Protein AF-A0A6G3MNG9-F1 (afdb_monomer_lite)

Foldseek 3Di:
DDPPPDDPLCVPQKDKDKDWKAFPVPRPFIDIDIDIDRDDDWDQDDPVCVVVVVDPVNCVVDVPDDGDVVNRVCVVPDKDWAPPPPFDQGPVVNDTGTIID

InterPro domains:
  IPR028889 Ubiquitin specific protease UPS, catalytic domain [PS50235] (1-101)
  IPR038765 Papain-like cysteine peptidase superfamily [SSF54001] (6-100)

pLDDT: mean 84.37, std 14.71, range [39.97, 96.25]

Structure (mmCIF, N/CA/C/O backbone):
data_AF-A0A6G3MNG9-F1
#
_entry.id   AF-A0A6G3MNG9-F1
#
loop_
_atom_site.group_PDB
_atom_site.id
_atom_site.type_symbol
_atom_site.label_atom_id
_atom_site.label_alt_id
_atom_site.label_comp_id
_atom_site.label_asym_id
_atom_site.label_entity_id
_atom_site.label_seq_id
_atom_site.pdbx_PDB_ins_code
_atom_site.Cartn_x
_atom_site.Cartn_y
_atom_site.Cartn_z
_atom_site.occupancy
_atom_site.B_iso_or_equiv
_atom_site.auth_seq_id
_atom_site.auth_comp_id
_atom_site.auth_asym_id
_atom_site.auth_atom_id
_atom_site.pdbx_PDB_model_num
ATOM 1 N N . SER A 1 1 ? 8.116 -33.175 14.807 1.00 39.97 1 SER A N 1
ATOM 2 C CA . SER A 1 1 ? 8.331 -31.805 14.314 1.00 39.97 1 SER A CA 1
ATOM 3 C C . SER A 1 1 ? 7.407 -30.911 15.106 1.00 39.97 1 SER A C 1
ATOM 5 O O . SER A 1 1 ? 6.198 -31.013 14.946 1.00 39.97 1 SER A O 1
ATOM 7 N N . GLU A 1 2 ? 7.950 -30.154 16.055 1.00 43.22 2 GLU A N 1
ATOM 8 C CA . GLU A 1 2 ? 7.155 -29.214 16.846 1.00 43.22 2 GLU A CA 1
ATOM 9 C C . GLU A 1 2 ? 6.613 -28.130 15.916 1.00 43.22 2 GLU A C 1
ATOM 11 O O . GLU A 1 2 ? 7.368 -27.411 15.263 1.00 43.22 2 GLU A O 1
ATOM 16 N N . ILE A 1 3 ? 5.290 -28.070 15.808 1.00 51.59 3 ILE A N 1
ATOM 17 C CA . ILE A 1 3 ? 4.595 -26.949 15.190 1.00 51.59 3 ILE A CA 1
ATOM 18 C C . ILE A 1 3 ? 4.720 -25.820 16.208 1.00 51.59 3 ILE A C 1
ATOM 20 O O . ILE A 1 3 ? 4.092 -25.864 17.264 1.00 51.59 3 ILE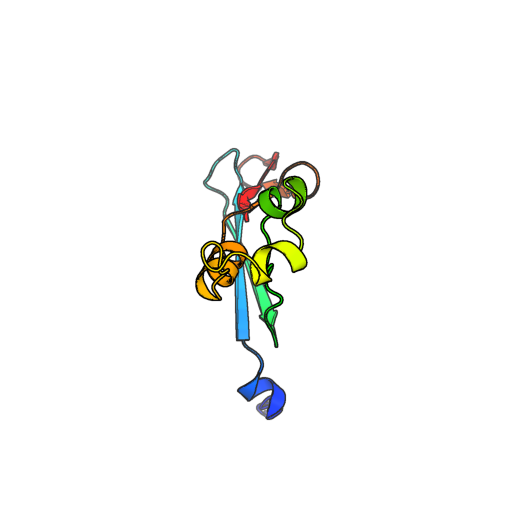 A O 1
ATOM 24 N N . ASN A 1 4 ? 5.599 -24.860 15.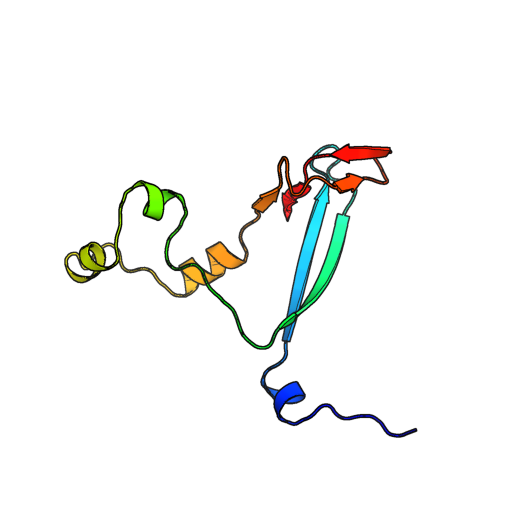928 1.00 51.59 4 ASN A N 1
ATOM 25 C CA . ASN A 1 4 ? 5.725 -23.647 16.721 1.00 51.59 4 ASN A CA 1
ATOM 26 C C . ASN A 1 4 ? 4.435 -22.837 16.534 1.00 51.59 4 ASN A C 1
ATOM 28 O O . ASN A 1 4 ? 4.295 -22.076 15.578 1.00 51.59 4 ASN A O 1
ATOM 32 N N . HIS A 1 5 ? 3.448 -23.086 17.392 1.00 57.81 5 HIS A N 1
ATOM 33 C CA . HIS A 1 5 ? 2.300 -22.209 17.525 1.00 57.81 5 HIS A CA 1
ATOM 34 C C . HIS A 1 5 ? 2.837 -20.900 18.100 1.00 57.81 5 HIS A C 1
ATOM 36 O O . HIS A 1 5 ? 3.302 -20.883 19.240 1.00 57.81 5 HIS A O 1
ATOM 42 N N . GLY A 1 6 ? 2.820 -19.836 17.290 1.00 72.19 6 GLY A N 1
ATOM 43 C CA . GLY A 1 6 ? 3.146 -18.487 17.746 1.00 72.19 6 GLY A CA 1
ATOM 44 C C . GLY A 1 6 ? 2.415 -18.169 19.051 1.00 72.19 6 GLY A C 1
ATOM 45 O O . GLY A 1 6 ? 1.367 -18.747 19.353 1.00 72.19 6 GLY A O 1
ATOM 46 N N . SER A 1 7 ? 2.999 -17.286 19.855 1.00 86.19 7 SER A N 1
ATOM 47 C CA . SER A 1 7 ? 2.432 -16.892 21.141 1.00 86.19 7 SER A CA 1
ATOM 48 C C . SER A 1 7 ? 0.975 -16.430 20.989 1.00 86.19 7 SER A C 1
ATOM 50 O O . SER A 1 7 ? 0.535 -16.049 19.905 1.00 86.19 7 SER A O 1
ATOM 52 N N . VAL A 1 8 ? 0.203 -16.408 22.084 1.00 88.06 8 VAL A N 1
ATOM 53 C CA . VAL A 1 8 ? -1.163 -15.841 22.052 1.00 88.06 8 VAL A CA 1
ATOM 54 C C . VAL A 1 8 ? -1.145 -14.426 21.467 1.00 88.06 8 VAL A C 1
ATOM 56 O O . VAL A 1 8 ? -2.040 -14.067 20.710 1.00 88.06 8 VAL A O 1
ATOM 59 N N . PHE A 1 9 ? -0.087 -13.664 21.753 1.00 87.75 9 PHE A N 1
ATOM 60 C CA . PHE A 1 9 ? 0.134 -12.353 21.162 1.00 87.75 9 PHE A CA 1
ATOM 61 C C . PHE A 1 9 ? 0.218 -12.421 19.628 1.00 87.75 9 PHE A C 1
ATOM 63 O O . PHE A 1 9 ? -0.512 -11.703 18.949 1.00 87.75 9 PHE A O 1
ATOM 70 N N . ASP A 1 10 ? 1.010 -13.352 19.094 1.00 86.31 10 ASP A N 1
ATOM 71 C CA . ASP A 1 10 ? 1.146 -13.578 17.650 1.00 86.31 10 ASP A CA 1
ATOM 72 C C . ASP A 1 10 ? -0.186 -13.970 17.000 1.00 86.31 10 ASP A C 1
ATOM 74 O O . ASP A 1 10 ? -0.540 -13.459 15.945 1.00 86.31 10 ASP A O 1
ATOM 78 N N . SER A 1 11 ? -0.971 -14.827 17.655 1.00 85.12 11 SER A N 1
ATOM 79 C CA . SER A 1 11 ? -2.253 -15.301 17.115 1.00 85.12 11 SER A CA 1
ATOM 80 C C . SER A 1 11 ? -3.391 -14.275 17.155 1.00 85.12 11 SER A C 1
ATOM 82 O O . SER A 1 11 ? -4.371 -14.428 16.429 1.00 85.12 11 SER A O 1
ATOM 84 N N . VAL A 1 12 ? -3.297 -13.276 18.038 1.00 89.62 12 VAL A N 1
ATOM 85 C CA . VAL A 1 12 ? -4.379 -12.313 18.300 1.00 89.62 12 VAL A CA 1
ATOM 86 C C . VAL A 1 12 ? -4.109 -10.967 17.640 1.00 89.62 12 VAL A C 1
ATOM 88 O O . VAL A 1 12 ? -5.046 -10.350 17.141 1.00 89.62 12 VAL A O 1
ATO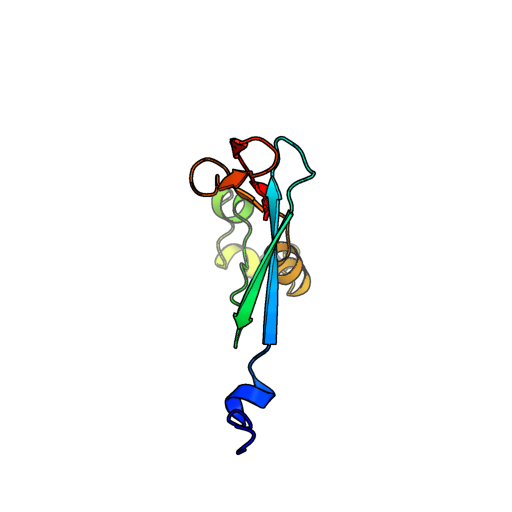M 91 N N . PHE A 1 13 ? -2.859 -10.497 17.655 1.00 89.56 13 PHE A N 1
ATOM 92 C CA . PHE A 1 13 ? -2.531 -9.133 17.237 1.00 89.56 13 PHE A CA 1
ATOM 93 C C . PHE A 1 13 ? -1.869 -9.050 15.869 1.00 89.56 13 PHE A C 1
ATOM 95 O O . PHE A 1 13 ? -1.979 -8.006 15.232 1.00 89.56 13 PHE A O 1
ATOM 102 N N . PHE A 1 14 ? -1.197 -10.106 15.400 1.00 93.12 14 PHE A N 1
ATOM 103 C CA . PHE A 1 14 ? -0.517 -10.022 14.115 1.00 93.12 14 PHE A CA 1
ATOM 104 C C . PHE A 1 14 ? -1.449 -10.297 12.937 1.00 93.12 14 PHE A C 1
ATOM 106 O O . PHE A 1 14 ? -2.088 -11.344 12.843 1.00 93.12 14 PHE A O 1
ATOM 113 N N . GLY A 1 15 ? -1.458 -9.353 12.003 1.00 92.69 15 GLY A N 1
ATOM 114 C CA . GLY A 1 15 ? -1.958 -9.526 10.647 1.00 92.69 15 GLY A CA 1
ATOM 115 C C . GLY A 1 15 ? -0.833 -9.387 9.624 1.00 92.69 15 GLY A C 1
ATOM 116 O O . GLY A 1 15 ? 0.345 -9.277 9.968 1.00 92.69 15 GLY A O 1
ATOM 117 N N . THR A 1 16 ? -1.204 -9.367 8.346 1.00 94.75 16 THR A N 1
ATOM 118 C CA . THR A 1 16 ? -0.289 -9.111 7.226 1.00 94.75 16 THR A CA 1
ATOM 119 C C . THR A 1 16 ? -0.797 -7.964 6.364 1.00 94.75 16 THR A C 1
ATOM 121 O O . THR A 1 16 ? -1.984 -7.927 6.041 1.00 94.75 16 THR A O 1
ATOM 124 N N . ILE A 1 17 ? 0.098 -7.066 5.957 1.00 95.62 17 ILE A N 1
ATOM 125 C CA . ILE A 1 17 ? -0.153 -6.050 4.931 1.00 95.62 17 ILE A CA 1
ATOM 126 C C . ILE A 1 17 ? 0.564 -6.481 3.660 1.00 95.62 17 ILE A C 1
ATOM 128 O O . ILE A 1 17 ? 1.742 -6.833 3.694 1.00 95.62 17 ILE A O 1
ATOM 132 N N . GLU A 1 18 ? -0.146 -6.424 2.540 1.00 96.12 18 GLU A N 1
ATOM 133 C CA . GLU A 1 18 ? 0.430 -6.585 1.213 1.00 96.12 18 GLU A CA 1
ATOM 134 C C . GLU A 1 18 ? 0.560 -5.210 0.557 1.00 96.12 18 GLU A C 1
ATOM 136 O O . GLU A 1 18 ? -0.413 -4.474 0.421 1.00 96.12 18 GLU A O 1
ATOM 141 N N . SER A 1 19 ? 1.785 -4.847 0.189 1.00 93.81 19 SER A N 1
ATOM 142 C CA . SER A 1 19 ? 2.102 -3.646 -0.575 1.00 93.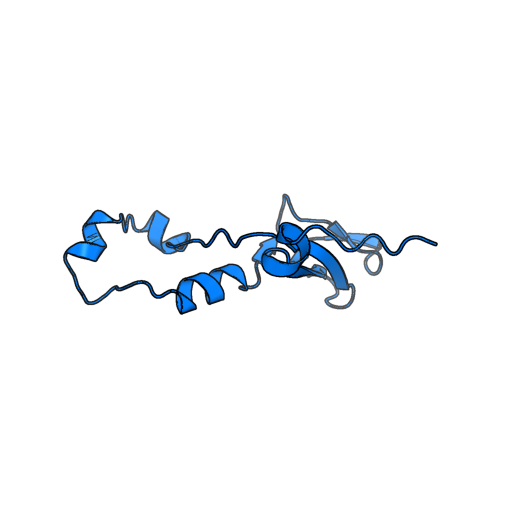81 19 SER A CA 1
ATOM 143 C C . SER A 1 19 ? 2.454 -4.030 -2.003 1.00 93.81 19 SER A C 1
ATOM 145 O O . SER A 1 19 ? 3.519 -4.605 -2.253 1.00 93.81 19 SER A O 1
ATOM 147 N N . GLU A 1 20 ? 1.581 -3.684 -2.937 1.00 95.19 20 GLU A N 1
ATOM 148 C CA . GLU A 1 20 ? 1.839 -3.815 -4.365 1.00 95.19 20 GLU A CA 1
ATOM 149 C C . GLU A 1 20 ? 2.740 -2.681 -4.845 1.00 95.19 20 GLU A C 1
ATOM 151 O O . GLU A 1 20 ? 2.606 -1.547 -4.424 1.00 95.19 20 GLU A O 1
ATOM 156 N N . ILE A 1 21 ? 3.697 -2.971 -5.719 1.00 94.31 21 ILE A N 1
ATOM 157 C CA . ILE A 1 21 ? 4.630 -1.985 -6.262 1.00 94.31 21 ILE A CA 1
ATOM 158 C C . ILE A 1 21 ? 4.689 -2.173 -7.760 1.00 94.31 21 ILE A C 1
ATOM 160 O O . ILE A 1 21 ? 5.153 -3.203 -8.263 1.00 94.31 21 ILE A O 1
ATOM 164 N N . LYS A 1 22 ? 4.226 -1.149 -8.468 1.00 95.69 22 LYS A N 1
ATOM 165 C CA . LYS A 1 22 ? 4.019 -1.171 -9.910 1.00 95.69 22 LYS A CA 1
ATOM 166 C C . LYS A 1 22 ? 4.935 -0.175 -10.603 1.00 95.69 22 LYS A C 1
ATOM 168 O O . LYS A 1 22 ? 5.044 0.984 -10.207 1.00 95.69 22 LYS A O 1
ATOM 173 N N . CYS A 1 23 ? 5.602 -0.617 -11.666 1.00 95.50 23 CYS A N 1
ATOM 174 C CA . CYS A 1 23 ? 6.406 0.274 -12.498 1.00 95.50 23 CYS A CA 1
ATOM 175 C C . CYS A 1 23 ? 5.512 1.202 -13.330 1.00 95.50 23 CYS A C 1
ATOM 177 O O . CYS A 1 23 ? 4.738 0.725 -14.156 1.00 95.50 23 CYS A O 1
ATOM 179 N N . ARG A 1 24 ? 5.697 2.521 -13.202 1.00 94.44 24 ARG A N 1
ATOM 180 C CA . ARG A 1 24 ? 4.888 3.526 -13.918 1.00 94.44 24 ARG A CA 1
ATOM 181 C C . ARG A 1 24 ? 5.285 3.747 -15.380 1.00 94.44 24 ARG A C 1
ATOM 183 O O . ARG A 1 24 ? 4.621 4.496 -16.083 1.00 94.44 24 ARG A O 1
ATOM 190 N N . ALA A 1 25 ? 6.383 3.141 -15.833 1.00 94.12 25 ALA A N 1
ATOM 191 C CA . ALA A 1 25 ? 6.835 3.257 -17.219 1.00 94.12 25 ALA A CA 1
ATOM 192 C C . ALA A 1 25 ? 6.204 2.200 -18.139 1.00 94.12 25 ALA A C 1
ATOM 194 O O . ALA A 1 25 ? 5.940 2.485 -19.302 1.00 94.12 25 ALA A O 1
ATOM 195 N N . CYS A 1 26 ? 5.987 0.979 -17.636 1.00 94.50 26 CYS A N 1
ATOM 196 C CA . CYS A 1 26 ? 5.443 -0.125 -18.435 1.00 94.50 26 CYS A CA 1
ATOM 197 C C . CYS A 1 26 ? 4.096 -0.653 -17.944 1.00 94.50 26 CYS A C 1
ATOM 199 O O . CYS A 1 26 ? 3.499 -1.475 -18.636 1.00 94.50 26 CYS A O 1
ATOM 201 N N . ASP A 1 27 ? 3.670 -0.288 -16.731 1.00 90.12 27 ASP A N 1
ATOM 202 C CA . ASP A 1 27 ? 2.464 -0.783 -16.055 1.00 90.12 27 ASP A CA 1
ATOM 203 C C . ASP A 1 27 ? 2.328 -2.314 -15.948 1.00 90.12 27 ASP A C 1
ATOM 205 O O . ASP A 1 27 ? 1.308 -2.819 -15.483 1.00 90.12 27 ASP A O 1
ATOM 209 N N . SER A 1 28 ? 3.361 -3.057 -16.346 1.00 88.12 28 SER A N 1
ATOM 210 C CA . SER A 1 28 ? 3.329 -4.512 -16.515 1.00 88.12 28 SER A CA 1
ATOM 211 C C . SER A 1 28 ? 4.164 -5.238 -15.463 1.00 88.12 28 SER A C 1
ATOM 213 O O . SER A 1 28 ? 3.905 -6.394 -15.150 1.00 88.12 28 SER A O 1
ATOM 215 N N . CYS A 1 29 ? 5.178 -4.568 -14.912 1.00 92.19 29 CYS A N 1
ATOM 216 C CA . CYS A 1 29 ? 6.007 -5.118 -13.848 1.00 92.19 29 CYS A CA 1
ATOM 217 C C . CYS A 1 29 ? 5.371 -4.792 -12.495 1.00 92.19 29 CYS A C 1
ATOM 219 O O . CYS A 1 29 ? 5.406 -3.634 -12.063 1.00 92.19 29 CYS A O 1
ATOM 221 N N . LEU A 1 30 ? 4.815 -5.818 -11.854 1.00 93.62 30 LEU A N 1
ATOM 222 C CA . LEU A 1 30 ? 4.256 -5.780 -10.507 1.00 93.62 30 LEU A CA 1
ATOM 223 C C . LEU A 1 30 ? 5.143 -6.608 -9.574 1.00 93.62 30 LEU A C 1
ATOM 225 O O . LEU A 1 30 ? 5.588 -7.699 -9.928 1.00 93.62 30 LEU A O 1
ATOM 229 N N . SER A 1 31 ? 5.393 -6.086 -8.384 1.00 91.44 31 SER A N 1
ATOM 230 C CA . SER A 1 31 ? 6.014 -6.817 -7.280 1.00 91.44 31 SER A CA 1
ATOM 231 C C . SER A 1 31 ? 5.192 -6.595 -6.022 1.00 91.44 31 SER A C 1
ATOM 233 O O . SER A 1 31 ? 4.657 -5.507 -5.856 1.00 91.44 31 SER A O 1
ATOM 235 N N . ALA A 1 32 ? 5.102 -7.590 -5.148 1.00 94.12 32 ALA A N 1
ATOM 236 C CA . ALA A 1 32 ? 4.388 -7.478 -3.882 1.00 94.12 32 ALA A CA 1
ATOM 237 C C . ALA A 1 32 ? 5.360 -7.682 -2.717 1.00 94.12 32 ALA A C 1
ATOM 239 O O . ALA A 1 32 ? 6.255 -8.530 -2.785 1.00 94.12 32 ALA A O 1
ATOM 240 N N . ILE A 1 33 ? 5.193 -6.893 -1.659 1.00 93.62 33 ILE A N 1
ATOM 241 C CA . ILE A 1 33 ? 5.880 -7.068 -0.378 1.00 93.62 33 ILE A CA 1
ATOM 242 C C . ILE A 1 33 ? 4.814 -7.396 0.660 1.00 93.62 33 ILE A C 1
ATOM 244 O O . ILE A 1 33 ? 3.860 -6.640 0.808 1.00 93.62 33 ILE A O 1
ATOM 248 N N . VAL A 1 34 ? 4.982 -8.507 1.375 1.00 95.62 34 VAL A N 1
ATOM 249 C CA . VAL A 1 34 ? 4.078 -8.915 2.455 1.00 95.62 34 VAL A CA 1
ATOM 250 C C . VAL A 1 34 ? 4.802 -8.755 3.783 1.00 95.62 34 VAL A C 1
ATOM 252 O O . VAL A 1 34 ? 5.825 -9.403 4.008 1.00 95.62 34 VAL A O 1
ATOM 255 N N . GLU A 1 35 ? 4.278 -7.896 4.655 1.00 94.00 35 GLU A N 1
ATOM 256 C CA . GLU A 1 35 ? 4.886 -7.565 5.946 1.00 94.00 35 GLU A CA 1
ATOM 257 C C . GLU A 1 35 ? 3.916 -7.875 7.096 1.00 94.00 35 GLU A C 1
ATOM 259 O O . GLU A 1 35 ? 2.724 -7.561 7.000 1.00 94.00 35 GLU A O 1
ATOM 264 N N . PRO A 1 36 ? 4.386 -8.502 8.189 1.00 93.50 36 PRO A N 1
ATOM 265 C CA . PRO A 1 36 ? 3.574 -8.666 9.386 1.00 93.50 36 PRO A CA 1
ATOM 266 C C . PRO A 1 36 ? 3.382 -7.315 10.091 1.00 93.50 36 PRO A C 1
ATOM 268 O O . PRO A 1 36 ? 4.319 -6.524 10.180 1.00 93.50 36 PRO A O 1
ATOM 271 N N . PHE A 1 37 ? 2.198 -7.073 10.651 1.00 94.31 37 PHE A N 1
ATOM 272 C CA . PHE A 1 37 ? 1.909 -5.888 11.468 1.00 94.31 37 PHE A CA 1
ATOM 273 C C . PHE A 1 37 ? 1.164 -6.285 12.741 1.00 94.31 37 PHE A C 1
ATOM 275 O O . PHE A 1 37 ? 0.382 -7.229 12.712 1.00 94.31 37 PHE A O 1
ATOM 282 N N . CYS A 1 38 ? 1.378 -5.563 13.842 1.00 93.75 38 CYS A N 1
ATOM 283 C CA . CYS A 1 38 ? 0.626 -5.730 15.093 1.00 93.75 38 CYS A CA 1
ATOM 284 C C . CYS A 1 38 ? -0.290 -4.536 15.421 1.00 93.75 38 CYS A C 1
ATOM 286 O O . CYS A 1 38 ? -1.143 -4.633 16.304 1.00 93.75 38 CYS A O 1
ATOM 288 N N . ASP A 1 39 ? -0.137 -3.425 14.697 1.00 95.25 39 ASP A N 1
ATOM 289 C CA . ASP A 1 39 ? -0.975 -2.231 14.767 1.00 95.25 39 ASP A CA 1
ATOM 290 C C . ASP A 1 39 ? -0.968 -1.470 13.428 1.00 95.25 39 ASP A C 1
ATOM 292 O O . ASP A 1 39 ? -0.164 -1.757 12.538 1.00 95.25 39 ASP A O 1
ATOM 296 N N . LEU A 1 40 ? -1.894 -0.515 13.283 1.00 95.25 40 LEU A N 1
ATOM 297 C CA . LEU A 1 40 ? -1.961 0.403 12.147 1.00 95.25 40 LEU A CA 1
ATOM 298 C C . LEU A 1 40 ? -1.752 1.838 12.627 1.00 95.25 40 LEU A C 1
ATOM 300 O O . LEU A 1 40 ? -2.581 2.406 13.342 1.00 95.25 40 LEU A O 1
ATOM 304 N N . SER A 1 41 ? -0.667 2.447 12.167 1.00 95.25 41 SER A N 1
ATOM 305 C CA . SER A 1 41 ? -0.409 3.872 12.352 1.00 95.25 41 SER A CA 1
ATOM 306 C C . SER A 1 41 ? -1.090 4.669 11.237 1.00 95.25 41 SER A C 1
ATOM 308 O O . SER A 1 41 ? -0.638 4.657 10.095 1.00 95.25 41 SER A O 1
ATOM 310 N N . LEU A 1 42 ? -2.195 5.350 11.558 1.00 94.44 42 LEU A N 1
ATOM 311 C CA . LEU A 1 42 ? -3.024 6.056 10.575 1.00 94.44 42 LEU A CA 1
ATOM 312 C C . LEU A 1 42 ? -2.780 7.570 10.563 1.00 94.44 42 LEU A C 1
ATOM 314 O O . LEU A 1 42 ? -2.795 8.231 11.606 1.00 94.44 42 LEU A O 1
ATOM 318 N N . GLU A 1 43 ? -2.658 8.148 9.367 1.00 90.31 43 GLU A N 1
ATOM 319 C CA . GLU A 1 43 ? -2.615 9.600 9.208 1.00 90.31 43 GLU A CA 1
ATOM 320 C C . GLU A 1 43 ? -4.004 10.232 9.385 1.00 90.31 43 GLU A C 1
ATOM 322 O O . GLU A 1 43 ? -4.936 10.025 8.597 1.00 90.31 43 GLU A O 1
ATOM 327 N N . VAL A 1 44 ? -4.125 11.083 10.405 1.00 88.19 44 VAL A N 1
ATOM 328 C CA . VAL A 1 44 ? -5.353 11.846 10.668 1.00 88.19 44 VAL A CA 1
ATOM 329 C C . VAL A 1 44 ? -5.532 12.979 9.654 1.00 88.19 44 VAL A C 1
ATOM 331 O O . VAL A 1 44 ? -6.642 13.213 9.197 1.00 88.19 44 VAL A O 1
ATOM 334 N N . TYR A 1 45 ? -4.455 13.651 9.249 1.00 84.62 45 TYR A N 1
ATOM 335 C CA . TYR A 1 45 ? -4.506 14.798 8.336 1.00 84.62 45 TYR A CA 1
ATOM 336 C C . TYR A 1 45 ? -3.782 14.479 7.036 1.00 84.62 45 TYR A C 1
ATOM 338 O O . TYR A 1 45 ? -2.651 13.994 7.083 1.00 84.62 45 TYR A O 1
ATOM 346 N N . SER A 1 46 ? -4.391 14.818 5.898 1.00 81.31 46 SER A N 1
ATOM 347 C CA . SER A 1 46 ? -3.693 14.756 4.613 1.00 81.31 46 SER A CA 1
ATOM 348 C C . SER A 1 46 ? -2.550 15.777 4.558 1.00 81.31 46 SER A C 1
ATOM 350 O O . SER A 1 46 ? -2.507 16.744 5.325 1.00 81.31 46 SER A O 1
ATOM 352 N N . HIS A 1 47 ? -1.623 15.602 3.616 1.00 80.31 47 HIS A N 1
ATOM 353 C CA . HIS A 1 47 ? -0.577 16.595 3.366 1.00 80.31 47 HIS A CA 1
ATOM 354 C C . HIS A 1 47 ? -1.163 17.978 3.022 1.00 80.31 47 HIS A C 1
ATOM 356 O O . HIS A 1 47 ? -0.653 19.003 3.472 1.00 80.31 47 HIS A O 1
ATOM 362 N N . GLU A 1 48 ? -2.271 18.017 2.281 1.00 80.31 48 GLU A N 1
ATOM 363 C CA . GLU A 1 48 ? -2.983 19.254 1.950 1.00 80.31 48 GLU A CA 1
ATOM 364 C C . GLU A 1 48 ? -3.568 19.927 3.197 1.00 80.31 48 GLU A C 1
ATOM 366 O O . GLU A 1 48 ? -3.427 21.137 3.370 1.00 80.31 48 GLU A O 1
ATOM 371 N N . ASP A 1 49 ? -4.152 19.150 4.116 1.00 78.81 49 ASP A N 1
ATOM 372 C CA . ASP A 1 49 ? -4.659 19.669 5.391 1.00 78.81 49 ASP A CA 1
ATOM 373 C C . ASP A 1 49 ? -3.532 20.253 6.255 1.00 78.81 49 ASP A C 1
ATOM 375 O O . ASP A 1 49 ? -3.712 21.306 6.876 1.00 78.81 49 ASP A O 1
ATOM 379 N N . LYS A 1 50 ? -2.358 19.600 6.253 1.00 77.81 50 LYS A N 1
ATOM 380 C CA . LYS A 1 50 ? -1.148 20.084 6.935 1.00 77.81 50 LYS A CA 1
ATOM 381 C C . LYS A 1 50 ? -0.670 21.414 6.326 1.00 77.81 50 LYS A C 1
ATOM 383 O O . LYS A 1 50 ? -0.377 22.341 7.079 1.00 77.81 50 LYS A O 1
ATOM 388 N N . ILE A 1 51 ? -0.648 21.547 4.992 1.00 79.19 51 ILE A N 1
ATOM 389 C CA . ILE A 1 51 ? -0.289 22.804 4.295 1.00 79.19 51 ILE A CA 1
ATOM 390 C C . ILE A 1 51 ? -1.279 23.925 4.622 1.00 79.19 51 ILE A C 1
ATOM 392 O O . ILE A 1 51 ? -0.876 25.061 4.867 1.00 79.19 51 ILE A O 1
ATOM 396 N N . LEU A 1 52 ? -2.575 23.614 4.639 1.00 76.00 52 LEU A N 1
ATOM 397 C CA . LEU A 1 52 ? -3.640 24.577 4.924 1.00 76.00 52 LEU A CA 1
ATOM 398 C C . LEU A 1 52 ? -3.710 24.981 6.405 1.00 76.00 52 LEU A C 1
ATOM 400 O O . LEU A 1 52 ? -4.596 25.745 6.787 1.00 76.00 52 LEU A O 1
ATOM 404 N N . GLY A 1 53 ? -2.797 24.480 7.244 1.00 68.06 53 GLY A N 1
ATOM 405 C CA . GLY A 1 53 ? -2.724 24.834 8.655 1.00 68.06 53 GLY A CA 1
ATOM 406 C C . GLY A 1 53 ? -3.958 24.399 9.441 1.00 68.06 53 GLY A C 1
ATOM 407 O O . GLY A 1 53 ? -4.262 25.014 10.462 1.00 68.06 53 GLY A O 1
ATOM 408 N N . LYS A 1 54 ? -4.676 23.357 8.989 1.00 64.50 54 LYS A N 1
ATOM 409 C CA . LYS A 1 54 ? -5.748 22.732 9.774 1.00 64.50 54 LYS A CA 1
ATOM 410 C C . LYS A 1 54 ? -5.107 21.982 10.941 1.00 64.50 54 LYS A C 1
ATOM 412 O O . LYS A 1 54 ? -4.865 20.783 10.890 1.00 64.50 54 LYS A O 1
ATOM 417 N N . ASN A 1 55 ? -4.777 22.723 11.987 1.00 60.34 55 ASN A N 1
ATOM 418 C CA . ASN A 1 55 ? -4.339 22.190 13.263 1.00 60.34 55 ASN A CA 1
ATOM 419 C C . ASN A 1 55 ? -5.544 21.658 14.057 1.00 60.34 55 ASN A C 1
ATOM 421 O O . ASN A 1 55 ? -6.684 22.095 13.883 1.00 60.34 55 ASN A O 1
ATOM 425 N N . SER A 1 56 ? -5.280 20.696 14.942 1.00 58.81 56 SER A N 1
ATOM 426 C CA . SER A 1 56 ? -6.283 20.000 15.763 1.00 58.81 56 SER A CA 1
ATOM 427 C C . SER A 1 56 ? -7.217 20.933 16.542 1.00 58.81 56 SER A C 1
ATOM 429 O O . SER A 1 56 ? -8.372 20.591 16.788 1.00 58.81 56 SER A O 1
ATOM 431 N N . GLU A 1 57 ? -6.761 22.141 16.868 1.00 59.19 57 GLU A N 1
ATOM 432 C CA . GLU A 1 57 ? -7.538 23.169 17.566 1.00 59.19 57 GLU A CA 1
ATOM 433 C C . GLU A 1 57 ? -8.682 23.764 16.722 1.00 59.19 57 GLU A C 1
ATOM 435 O O . GLU A 1 57 ? -9.698 24.191 17.279 1.00 59.19 57 GLU A O 1
ATOM 440 N N . ALA A 1 58 ? -8.556 23.782 15.390 1.00 55.09 58 ALA A N 1
ATOM 441 C CA . ALA A 1 58 ? -9.565 24.338 14.487 1.00 55.09 58 ALA A CA 1
ATOM 442 C C . ALA A 1 58 ? -10.761 23.391 14.270 1.00 55.09 58 ALA A C 1
ATOM 444 O O . ALA A 1 58 ? -11.880 23.851 14.031 1.00 55.09 58 ALA A O 1
ATOM 445 N N . LEU A 1 59 ? -10.548 22.076 14.394 1.00 53.53 59 LEU A N 1
ATOM 446 C CA . LEU A 1 59 ? -11.578 21.056 14.166 1.00 53.53 59 LEU A CA 1
ATOM 447 C C . LEU A 1 59 ? -12.545 20.885 15.341 1.00 53.53 59 LEU A C 1
ATOM 449 O O . LEU A 1 59 ? -13.711 20.572 15.126 1.00 53.53 59 LEU A O 1
ATOM 453 N N . ILE A 1 60 ? -12.101 21.154 16.573 1.00 54.69 60 ILE A N 1
ATOM 454 C CA . ILE A 1 60 ? -12.969 21.071 17.761 1.00 54.69 60 ILE A CA 1
ATOM 455 C C . ILE A 1 60 ? -14.051 22.170 17.736 1.00 54.69 60 ILE A C 1
ATOM 457 O O . ILE A 1 60 ? -15.122 22.001 18.315 1.00 54.69 60 ILE A O 1
ATOM 461 N N . LYS A 1 61 ? -13.803 23.297 17.053 1.00 55.50 61 LYS A N 1
ATOM 462 C CA . LYS A 1 61 ? -14.701 24.468 17.064 1.00 55.50 61 LYS A CA 1
ATOM 463 C C . LYS A 1 61 ? -15.772 24.462 15.974 1.00 55.50 61 LYS A C 1
ATOM 465 O O . LYS A 1 61 ? -16.827 25.051 16.180 1.00 55.50 61 LYS A O 1
ATOM 470 N N . ASN A 1 62 ? -15.523 23.807 14.843 1.00 51.06 62 ASN A N 1
ATOM 471 C CA . ASN A 1 62 ? -16.445 23.780 13.711 1.00 51.06 62 ASN A CA 1
ATOM 472 C C . ASN A 1 62 ? -16.826 22.327 13.422 1.00 51.06 62 ASN A C 1
ATOM 474 O O . ASN A 1 62 ? -16.122 21.637 12.689 1.00 51.06 62 ASN A O 1
ATOM 478 N N . GLY A 1 63 ? -17.950 21.869 13.981 1.00 53.12 63 GLY A N 1
ATOM 479 C CA . GLY A 1 63 ? -18.493 20.508 13.824 1.00 53.12 63 GLY A CA 1
ATOM 480 C C . GLY A 1 63 ? -18.876 20.089 12.393 1.00 53.12 63 GLY A C 1
ATOM 481 O O . GLY A 1 63 ? -19.680 19.182 12.225 1.00 53.12 63 GLY A O 1
ATOM 482 N N . SER A 1 64 ? -18.338 20.747 11.364 1.00 56.72 64 SER A N 1
ATOM 483 C CA . SER A 1 64 ? -18.544 20.462 9.942 1.00 56.72 64 SER A CA 1
ATOM 484 C C . SER A 1 64 ? -17.353 19.776 9.256 1.00 56.72 64 SER A C 1
ATOM 486 O O . SER A 1 64 ? -17.514 19.311 8.134 1.00 56.72 64 SER A O 1
ATOM 488 N N . ASN A 1 65 ? -16.187 19.667 9.909 1.00 65.50 65 ASN A N 1
ATOM 489 C CA . ASN A 1 65 ? -14.978 19.028 9.358 1.00 65.50 65 ASN A CA 1
ATOM 490 C C . ASN A 1 65 ? -14.508 17.838 10.217 1.00 65.50 65 ASN A C 1
ATOM 492 O O . ASN A 1 65 ? -13.325 17.709 10.529 1.00 65.50 65 ASN A O 1
ATOM 496 N N . GLN A 1 66 ? -15.428 16.983 10.660 1.00 74.88 66 GLN A N 1
ATOM 497 C CA . GLN A 1 66 ? -15.056 15.815 11.457 1.00 74.88 66 GLN A CA 1
ATOM 498 C C . GLN A 1 66 ? -14.326 14.786 10.582 1.00 74.88 66 GLN A C 1
ATOM 500 O O . GLN A 1 66 ? -14.882 14.284 9.608 1.00 74.88 66 GLN A O 1
ATOM 505 N N . ILE A 1 67 ? -13.078 14.479 10.941 1.00 83.69 67 ILE A N 1
ATOM 506 C CA . ILE A 1 67 ? -12.303 13.403 10.319 1.00 83.69 67 ILE A CA 1
ATOM 507 C C . ILE A 1 67 ? -12.818 12.068 10.861 1.00 83.69 67 ILE A C 1
ATOM 509 O O . ILE A 1 67 ? -12.975 11.901 12.072 1.00 83.69 67 ILE A O 1
ATOM 513 N N . THR A 1 68 ? -13.089 11.132 9.961 1.00 90.12 68 THR A N 1
ATOM 514 C CA . THR A 1 68 ? -13.603 9.790 10.269 1.00 90.12 68 THR A CA 1
ATOM 515 C C . THR A 1 68 ? -12.490 8.744 10.212 1.00 90.12 68 THR A C 1
ATOM 517 O O . THR A 1 68 ? -11.440 8.977 9.609 1.00 90.12 68 THR A O 1
ATOM 520 N N . LEU A 1 69 ? -12.708 7.586 10.843 1.00 93.25 69 LEU A N 1
ATOM 521 C CA . LEU A 1 69 ? -11.756 6.473 10.783 1.00 93.25 69 LEU A CA 1
ATOM 522 C C . LEU A 1 69 ? -11.654 5.925 9.357 1.00 93.25 69 LEU A C 1
ATOM 524 O O . LEU A 1 69 ? -10.562 5.617 8.893 1.00 93.25 69 LEU A O 1
ATOM 528 N N . GLU A 1 70 ? -12.782 5.868 8.658 1.00 94.69 70 GLU A N 1
ATOM 529 C CA . GLU A 1 70 ? -12.893 5.465 7.263 1.00 94.69 70 GLU A CA 1
ATOM 530 C C . GLU A 1 70 ? -11.992 6.336 6.383 1.00 94.69 70 GLU A C 1
ATOM 532 O O . GLU A 1 70 ? -11.178 5.809 5.639 1.00 94.69 70 GLU A O 1
ATOM 537 N N . GLN A 1 71 ? -12.012 7.661 6.562 1.00 91.62 71 GLN A N 1
ATOM 538 C CA . GLN A 1 71 ? -11.105 8.561 5.837 1.00 91.62 71 GLN A CA 1
ATOM 539 C C . GLN A 1 71 ? -9.624 8.314 6.152 1.00 91.62 71 GLN A C 1
ATOM 541 O O . GLN A 1 71 ? -8.769 8.514 5.290 1.00 91.62 71 GLN A O 1
ATOM 546 N N . CYS A 1 72 ? -9.292 7.926 7.384 1.00 94.19 72 CYS A N 1
ATOM 547 C CA . CYS A 1 72 ? -7.922 7.575 7.753 1.00 94.19 72 CYS A CA 1
ATOM 548 C C . CYS A 1 72 ? -7.475 6.259 7.095 1.00 94.19 72 CYS A C 1
ATOM 550 O O . CYS A 1 72 ? -6.337 6.166 6.640 1.00 94.19 72 CYS A O 1
ATOM 552 N N . LEU A 1 73 ? -8.362 5.265 7.023 1.00 95.88 73 LEU A N 1
ATOM 553 C CA . LEU A 1 73 ? -8.111 3.983 6.359 1.00 95.88 73 LEU A CA 1
ATOM 554 C C . LEU A 1 73 ? -8.029 4.135 4.834 1.00 95.88 73 LEU A C 1
ATOM 556 O O . LEU A 1 73 ? -7.139 3.560 4.209 1.00 95.88 73 LEU A O 1
ATOM 560 N N . ASP A 1 74 ? -8.892 4.966 4.250 1.00 94.69 74 ASP A N 1
ATOM 561 C CA . ASP A 1 74 ? -8.849 5.317 2.829 1.00 94.69 74 ASP A CA 1
ATOM 562 C C . ASP A 1 74 ? -7.515 5.982 2.478 1.00 94.69 74 ASP A C 1
ATOM 564 O O . ASP A 1 74 ? -6.913 5.655 1.461 1.00 94.69 74 ASP A O 1
ATOM 568 N N . ARG A 1 75 ? -7.008 6.879 3.338 1.00 92.88 75 ARG A N 1
ATOM 569 C CA . ARG A 1 75 ? -5.666 7.459 3.170 1.00 92.88 75 ARG A CA 1
ATOM 570 C C . ARG A 1 75 ? -4.563 6.412 3.286 1.00 92.88 75 ARG A C 1
ATOM 572 O O . ARG A 1 75 ? -3.657 6.418 2.467 1.00 92.88 75 ARG A O 1
ATOM 579 N N . PHE A 1 76 ? -4.641 5.524 4.276 1.00 94.88 76 PHE A N 1
ATOM 580 C CA . PHE A 1 76 ? -3.630 4.485 4.505 1.00 94.88 76 PHE A CA 1
ATOM 581 C C . P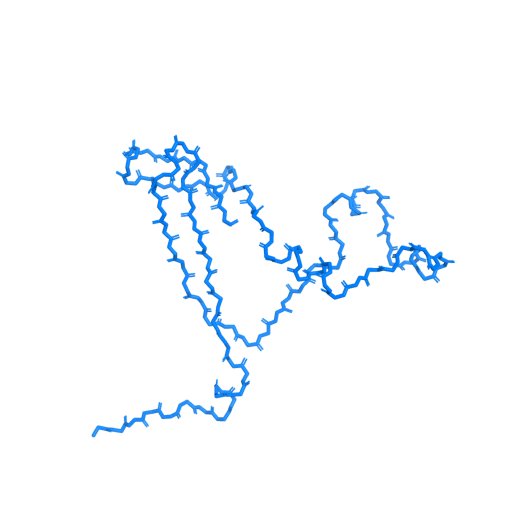HE A 1 76 ? -3.513 3.491 3.340 1.00 94.88 76 PHE A C 1
ATOM 583 O O . PHE A 1 76 ? -2.441 2.951 3.095 1.00 94.88 76 PHE A O 1
ATOM 590 N N . THR A 1 77 ? -4.614 3.246 2.630 1.00 95.25 77 THR A N 1
ATOM 591 C CA . THR A 1 77 ? -4.679 2.321 1.486 1.00 95.25 77 THR A CA 1
ATOM 592 C C . THR A 1 77 ? -4.623 3.030 0.133 1.00 95.25 77 THR A C 1
ATOM 594 O O . THR A 1 77 ? -4.760 2.389 -0.910 1.00 95.25 77 THR A O 1
ATOM 597 N N . HIS A 1 78 ? -4.447 4.354 0.128 1.00 94.94 78 HIS A N 1
ATOM 598 C CA . HIS A 1 78 ? -4.383 5.125 -1.102 1.00 94.94 78 HIS A CA 1
ATOM 599 C C . HIS A 1 78 ? -3.096 4.825 -1.868 1.00 94.94 78 HIS A C 1
ATOM 601 O O . HIS A 1 78 ? -2.037 4.662 -1.272 1.00 94.94 78 HIS A O 1
ATOM 607 N N . ILE A 1 79 ? -3.186 4.826 -3.199 1.00 94.25 79 ILE A N 1
ATOM 608 C CA . ILE A 1 79 ? -2.017 4.638 -4.056 1.00 94.25 79 ILE 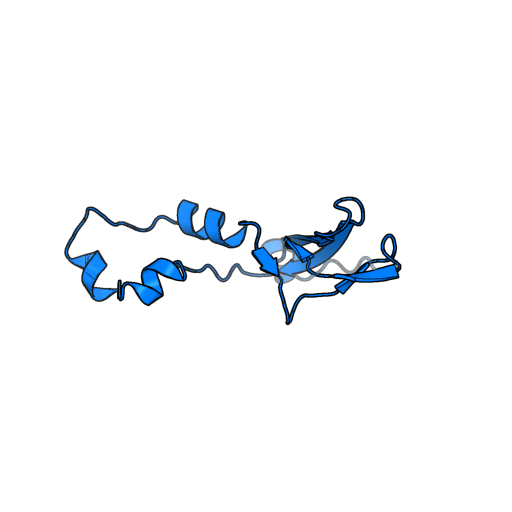A CA 1
ATOM 609 C C . ILE A 1 79 ? -1.082 5.841 -3.909 1.00 94.25 79 ILE A C 1
ATOM 611 O O . ILE A 1 79 ? -1.461 6.985 -4.169 1.00 94.25 79 ILE A O 1
ATOM 615 N N . GLU A 1 80 ? 0.167 5.573 -3.567 1.00 91.75 80 GLU A N 1
ATOM 616 C CA . GLU A 1 80 ? 1.229 6.553 -3.429 1.00 91.75 80 GLU A CA 1
ATOM 617 C C . GLU A 1 80 ? 2.127 6.551 -4.668 1.00 91.75 80 GLU A C 1
ATOM 619 O O . GLU A 1 80 ? 2.626 5.519 -5.124 1.00 91.75 80 GLU A O 1
ATOM 624 N N . PHE A 1 81 ? 2.391 7.737 -5.219 1.00 92.06 81 PHE A N 1
ATOM 625 C CA . PHE A 1 81 ? 3.353 7.890 -6.306 1.00 92.06 81 PHE A CA 1
ATOM 626 C C . PHE A 1 81 ? 4.752 8.105 -5.751 1.00 92.06 81 PHE A C 1
ATOM 628 O O . PHE A 1 81 ? 5.106 9.179 -5.263 1.00 92.06 81 PHE A O 1
ATOM 635 N N . LEU A 1 82 ? 5.569 7.073 -5.886 1.00 88.12 82 LEU A N 1
ATOM 636 C CA . LEU A 1 82 ? 6.932 7.062 -5.409 1.00 88.12 82 LEU A CA 1
ATOM 637 C C . LEU A 1 82 ? 7.873 7.582 -6.503 1.00 88.12 82 LEU A C 1
ATOM 639 O O . LEU A 1 82 ? 8.246 6.867 -7.439 1.00 88.12 82 LEU A O 1
ATOM 643 N N . CYS A 1 83 ? 8.240 8.859 -6.380 1.00 81.81 83 CYS A N 1
ATOM 644 C CA . CYS A 1 83 ? 9.217 9.527 -7.244 1.00 81.81 83 CYS A CA 1
ATOM 645 C C . CYS A 1 83 ? 10.654 9.276 -6.740 1.00 81.81 83 CYS A C 1
ATOM 647 O O . CYS A 1 83 ? 10.968 8.173 -6.304 1.00 81.81 83 CYS A O 1
ATOM 649 N N . SER A 1 84 ? 11.538 10.279 -6.810 1.00 79.50 84 SER A N 1
ATOM 650 C CA . SER A 1 84 ? 12.996 10.221 -6.582 1.00 79.50 84 SER A CA 1
ATOM 651 C C . SER A 1 84 ? 13.516 9.137 -5.626 1.00 79.50 84 SER A C 1
ATOM 653 O O . SER A 1 84 ? 14.439 8.419 -6.017 1.00 79.50 84 SER A O 1
ATOM 655 N N . GLU A 1 85 ? 12.945 9.012 -4.423 1.00 82.56 85 GLU A N 1
ATOM 656 C CA . GLU A 1 85 ? 13.388 8.081 -3.370 1.00 82.56 85 GLU A CA 1
ATOM 657 C C . GLU A 1 85 ? 12.800 6.667 -3.472 1.00 82.56 85 GLU A C 1
ATOM 659 O O . GLU A 1 85 ? 13.404 5.718 -2.980 1.00 82.56 85 GLU A O 1
ATOM 664 N N . GLY A 1 86 ? 11.660 6.492 -4.140 1.00 82.56 86 GLY A N 1
ATOM 665 C CA . GLY A 1 86 ? 11.029 5.184 -4.327 1.00 82.56 86 GLY A CA 1
ATOM 666 C C . GLY A 1 86 ? 11.045 4.697 -5.774 1.00 82.56 86 GLY A C 1
ATOM 667 O O . GLY A 1 86 ? 10.272 3.813 -6.151 1.00 82.56 86 GLY A O 1
ATOM 668 N N . ARG A 1 87 ? 11.969 5.220 -6.588 1.00 90.94 87 ARG A N 1
ATOM 669 C CA . ARG A 1 87 ? 12.297 4.602 -7.873 1.00 90.94 87 ARG A CA 1
ATOM 670 C C . ARG A 1 87 ? 12.903 3.225 -7.652 1.00 90.94 87 ARG A C 1
ATOM 672 O O . ARG A 1 87 ? 13.763 3.045 -6.793 1.00 90.94 87 ARG A O 1
ATOM 679 N N . ARG A 1 88 ? 12.508 2.258 -8.477 1.00 91.12 88 ARG A N 1
ATOM 680 C CA . ARG A 1 88 ? 13.040 0.890 -8.423 1.00 91.12 88 ARG A CA 1
ATOM 681 C C . ARG A 1 88 ? 13.457 0.399 -9.793 1.00 91.12 88 ARG A C 1
ATOM 683 O O . ARG A 1 88 ? 12.963 0.868 -10.820 1.00 91.12 88 ARG A O 1
ATOM 690 N N . TYR A 1 89 ? 14.394 -0.544 -9.799 1.00 93.94 89 TYR A N 1
ATOM 691 C CA . TYR A 1 89 ? 14.780 -1.234 -11.019 1.00 93.94 89 TYR A CA 1
ATOM 692 C C . TYR A 1 89 ? 13.612 -2.091 -11.510 1.00 93.94 89 TYR A C 1
ATOM 694 O O . TYR A 1 89 ? 13.088 -2.919 -10.768 1.00 93.94 89 TYR A O 1
ATOM 702 N N . CYS A 1 90 ? 13.195 -1.870 -12.752 1.00 95.00 90 CYS A N 1
ATOM 703 C CA . CYS A 1 90 ? 12.141 -2.641 -13.389 1.00 95.00 90 CYS A CA 1
ATOM 704 C C . CYS A 1 90 ? 12.752 -3.677 -14.330 1.00 95.00 90 CYS A C 1
ATOM 706 O O . CYS A 1 90 ? 13.415 -3.324 -15.307 1.00 95.00 90 CYS A O 1
ATOM 708 N N . GLU A 1 91 ? 12.457 -4.952 -14.083 1.00 92.81 91 GLU A N 1
ATOM 709 C CA . GLU A 1 91 ? 12.976 -6.058 -14.889 1.00 92.81 91 GLU A CA 1
ATOM 710 C C . GLU A 1 91 ? 12.421 -6.057 -16.325 1.00 92.81 91 GLU A C 1
ATOM 712 O O . GLU A 1 91 ? 13.094 -6.520 -17.245 1.00 92.81 91 GLU A O 1
ATOM 717 N N . CYS A 1 92 ? 11.226 -5.502 -16.549 1.00 94.75 92 CYS A N 1
ATOM 718 C CA . CYS A 1 92 ? 10.647 -5.351 -17.887 1.00 94.75 92 CYS A CA 1
ATOM 719 C C . CYS A 1 92 ? 11.305 -4.207 -18.675 1.00 94.75 92 CYS A C 1
ATOM 721 O O . CYS A 1 92 ? 11.622 -4.377 -19.848 1.00 94.75 92 CYS A O 1
ATOM 723 N N . CYS A 1 93 ? 11.544 -3.056 -18.035 1.00 95.50 93 CYS A N 1
ATOM 724 C CA . CYS A 1 93 ? 12.140 -1.882 -18.687 1.00 95.50 93 CYS A CA 1
ATOM 725 C C . CYS A 1 93 ? 13.673 -1.925 -18.756 1.00 95.50 93 CYS A C 1
ATOM 727 O O . CYS A 1 93 ? 14.272 -1.130 -19.477 1.00 95.50 93 CYS A O 1
ATOM 729 N N . LYS A 1 94 ? 14.310 -2.798 -17.965 1.00 96.25 94 LYS A N 1
ATOM 730 C CA . LYS A 1 94 ? 15.766 -2.846 -17.746 1.00 96.25 94 LYS A CA 1
ATOM 731 C C . LYS A 1 94 ? 16.361 -1.516 -17.268 1.00 96.25 94 LYS A C 1
ATOM 733 O O . LYS A 1 94 ? 17.520 -1.207 -17.540 1.00 96.25 94 LYS A O 1
ATOM 738 N N . SER A 1 95 ? 15.574 -0.726 -16.543 1.00 95.31 95 SER A N 1
ATOM 739 C CA . SER A 1 95 ? 15.956 0.601 -16.059 1.00 95.31 95 SER A CA 1
ATOM 740 C C . SER A 1 95 ? 15.281 0.933 -14.728 1.00 95.31 95 SER A C 1
ATOM 742 O O . SER A 1 95 ? 14.282 0.319 -14.339 1.00 95.31 95 SER A O 1
ATOM 744 N N . THR A 1 96 ? 15.839 1.912 -14.017 1.00 94.62 96 THR A N 1
ATOM 745 C CA . THR A 1 96 ? 15.267 2.447 -12.777 1.00 94.62 96 THR A CA 1
ATOM 746 C C . THR A 1 96 ? 14.189 3.470 -13.105 1.00 94.62 96 THR A C 1
ATOM 748 O O . THR A 1 96 ? 14.486 4.501 -13.707 1.00 94.62 96 THR A O 1
ATOM 751 N N . ASN A 1 97 ? 12.952 3.192 -12.697 1.00 94.50 97 ASN A N 1
ATOM 752 C CA . ASN A 1 97 ? 11.780 4.006 -13.020 1.00 94.50 97 ASN A CA 1
ATOM 753 C C . ASN A 1 97 ? 10.997 4.373 -11.760 1.00 94.50 97 ASN A C 1
ATOM 755 O O . ASN A 1 97 ? 11.128 3.714 -10.726 1.00 94.50 97 ASN A O 1
ATOM 759 N N . ASP A 1 98 ? 10.160 5.400 -11.880 1.00 95.38 98 ASP A N 1
ATOM 760 C CA . ASP A 1 98 ? 9.161 5.747 -10.869 1.00 95.38 98 ASP A CA 1
ATOM 761 C C . ASP A 1 98 ? 8.188 4.584 -10.656 1.00 95.38 98 ASP A C 1
ATOM 763 O O . ASP A 1 98 ? 7.861 3.830 -11.586 1.00 95.38 98 ASP A O 1
ATOM 767 N N . THR A 1 99 ? 7.727 4.444 -9.416 1.00 93.94 99 THR A N 1
ATOM 768 C CA . THR A 1 99 ? 6.781 3.395 -9.036 1.00 93.94 99 THR A CA 1
ATOM 769 C C . THR A 1 99 ? 5.530 3.990 -8.410 1.00 93.94 99 THR A C 1
ATOM 771 O O . THR A 1 99 ? 5.505 5.152 -8.003 1.00 93.94 99 THR A O 1
ATOM 774 N N . SER A 1 100 ? 4.457 3.215 -8.407 1.00 94.62 100 SER A N 1
ATOM 775 C CA . SER A 1 100 ? 3.328 3.437 -7.514 1.00 94.62 100 SER A CA 1
ATOM 776 C C . SER A 1 100 ? 3.280 2.300 -6.509 1.00 94.62 100 SER A C 1
ATOM 778 O O . SER A 1 100 ? 3.573 1.159 -6.885 1.00 94.62 100 SER A O 1
ATOM 780 N N . LYS A 1 101 ? 2.941 2.629 -5.269 1.00 93.00 101 LYS A N 1
ATOM 781 C CA . LYS A 1 101 ? 2.715 1.681 -4.186 1.00 93.00 101 LYS A CA 1
ATOM 782 C C . LYS A 1 101 ? 1.281 1.798 -3.695 1.00 93.00 101 LYS A C 1
ATOM 784 O O . LYS A 1 101 ? 0.784 2.939 -3.744 1.00 93.00 101 LYS A O 1
#

Sequence (101 aa):
SEINHGSVFDSVFFGTIESEIKCRACDSCLSAIVEPFCDLSLEVYSHEDKILGKNSEALIKNGSNQITLEQCLDRFTHIEFLCSEGRRYCECCKSTNDTSK

Secondary structure (DSSP, 8-state):
-------HHHHHH-EEEEEEEEETTTS--EEEEEEEESS----SS-HHHHHTT--HHHHTT-TT-PPPHHHHHHHHTSPPEE-TTT-EEETTTTEEE-EE-

Organism: Henneguya salminicola (NCBI:txid69463)

Radius of gyration: 19.07 Å; chains: 1; bounding box: 34×57×41 Å